Protein AF-A0A6P3I5F5-F1 (afdb_monomer_lite)

Foldseek 3Di:
DPPPDDDDQDDDDDPPWDKDWDQDQPQQWIWIDIPLHTSDTPDGPNHPDDDDDDDDDPDPPDDDDDPDDDDDDDDPLLVVLLVLCVVCVPDCFSCPPPPDDPVVSVVCCVRPVSSRSDRPDDPDPDDPPPDDDDPDPPPDPPDDD

InterPro domains:
  IPR001496 SOCS box domain [PF07525] (73-108)
  IPR001496 SOCS box domain [PS50225] (71-108)
  IPR001496 SOCS box domain [SM00969] (73-111)
  IPR001870 B30.2/SPRY domain [PS50188] (1-73)
  IPR003877 SPRY domain [PF00622] (10-65)
  IPR013320 Concanavalin A-like lectin/glucanase domain superfamily [SSF49899] (2-84)
  IPR043136 B30.2/SPRY domain superfamily [G3DSA:2.60.120.920] (1-69)
  IPR050672 F-box/SPRY and SOCS box protein families [PTHR12245] (1-108)

Secondary structure (DSSP, 8-state):
-BTTB----SPPP-TTPPEEEEEETTTTEEEEEETTEEEEEEE---TT----------STT--------------HHHHHHHHHHHH-TT-SSSSTTS---HHHHHHHHHHHHHHHH---PPPPPPP---S--------------

Sequence (145 aa):
HHKGDKTSFSSRFGQGSIIGVHLDTWHGTLTFFKNRKCIGVAATQLQNKRFYPMVCSTAAKSSMKVIRSCASVTSLQYLCCFRLRQLRPGSGDTLEGLPLPPGLKQVLHHKLGWVLSMSRQPPAPSPAANGPEPRRCQRKRCRRT

Radius of gyration: 19.06 Å; chains: 1; bounding box: 40×31×68 Å

Structure (mmCIF, N/CA/C/O backbone):
data_AF-A0A6P3I5F5-F1
#
_entry.id   AF-A0A6P3I5F5-F1
#
loop_
_atom_site.group_PDB
_atom_site.id
_atom_site.type_symbol
_atom_site.label_atom_id
_atom_site.label_alt_id
_atom_site.label_comp_id
_atom_site.label_asym_id
_atom_site.label_entity_id
_atom_site.label_seq_id
_atom_site.pdbx_PDB_ins_code
_atom_site.Cartn_x
_atom_site.Cartn_y
_atom_site.Cartn_z
_atom_site.occupancy
_atom_site.B_iso_or_equiv
_atom_site.auth_seq_id
_atom_site.auth_comp_id
_atom_site.auth_asym_id
_atom_site.auth_atom_id
_atom_site.pdbx_PDB_model_num
ATOM 1 N N . HIS A 1 1 ? 5.626 6.887 -15.948 1.00 82.00 1 HIS A N 1
ATOM 2 C CA . HIS A 1 1 ? 4.985 7.009 -17.269 1.00 82.00 1 HIS A CA 1
ATOM 3 C C . HIS A 1 1 ? 3.515 7.296 -17.045 1.00 82.00 1 HIS A C 1
ATOM 5 O O . HIS A 1 1 ? 2.837 6.439 -16.494 1.00 82.00 1 HIS A O 1
ATOM 11 N N . HIS A 1 2 ? 3.035 8.478 -17.410 1.00 87.81 2 HIS A N 1
ATOM 12 C CA . HIS A 1 2 ? 1.621 8.843 -17.314 1.00 87.81 2 HIS A CA 1
ATOM 13 C C . HIS A 1 2 ? 1.320 9.892 -18.387 1.00 87.81 2 HIS A C 1
ATOM 15 O O . HIS A 1 2 ? 2.135 10.782 -18.570 1.00 87.81 2 HIS A O 1
ATOM 21 N N . LYS A 1 3 ? 0.212 9.761 -19.132 1.00 87.44 3 LYS A N 1
ATOM 22 C CA . LYS A 1 3 ? -0.161 10.682 -20.235 1.00 87.44 3 LYS A CA 1
ATOM 23 C C . LYS A 1 3 ? 0.935 10.919 -21.295 1.00 87.44 3 LYS A C 1
ATOM 25 O O . LYS A 1 3 ? 0.991 11.965 -21.917 1.00 87.44 3 LYS A O 1
ATOM 30 N N . GLY A 1 4 ? 1.800 9.930 -21.522 1.00 89.00 4 GLY A N 1
ATOM 31 C CA . GLY A 1 4 ? 2.940 10.053 -22.443 1.00 89.00 4 GLY A CA 1
ATOM 32 C C . GLY A 1 4 ? 4.217 10.596 -21.794 1.00 89.00 4 GLY A C 1
ATOM 33 O O . GLY A 1 4 ? 5.303 10.356 -22.324 1.00 89.00 4 GLY A O 1
ATOM 34 N N . ASP A 1 5 ? 4.119 11.181 -20.601 1.00 87.44 5 ASP A N 1
ATOM 35 C CA . ASP A 1 5 ? 5.245 11.777 -19.893 1.00 87.44 5 ASP A CA 1
ATOM 36 C C . ASP A 1 5 ? 6.036 10.756 -19.078 1.00 87.44 5 ASP A C 1
ATOM 38 O O . ASP A 1 5 ? 5.499 9.805 -18.482 1.00 87.44 5 ASP A O 1
ATOM 42 N N . LYS A 1 6 ? 7.356 10.960 -19.042 1.00 88.75 6 LYS A N 1
ATOM 43 C CA . LYS A 1 6 ? 8.300 10.155 -18.266 1.00 88.75 6 LYS A CA 1
ATOM 44 C C . LYS A 1 6 ? 8.923 11.010 -17.174 1.00 88.75 6 LYS A C 1
ATOM 46 O O . LYS A 1 6 ? 9.685 11.922 -17.462 1.00 88.75 6 LYS A O 1
ATOM 51 N N . THR A 1 7 ? 8.664 10.640 -15.929 1.00 87.19 7 THR A N 1
ATOM 52 C CA . THR A 1 7 ? 9.254 11.283 -14.752 1.00 87.19 7 THR A CA 1
ATOM 53 C C . THR A 1 7 ? 10.181 10.299 -14.054 1.00 87.19 7 THR A C 1
ATOM 55 O O . THR A 1 7 ? 9.827 9.126 -13.888 1.00 87.19 7 THR A O 1
ATOM 58 N N . SER A 1 8 ? 11.363 10.765 -13.646 1.00 88.44 8 SER A N 1
ATOM 59 C CA . SER A 1 8 ? 12.236 9.996 -12.759 1.00 88.44 8 SER A CA 1
ATOM 60 C C . SER A 1 8 ? 11.602 9.952 -11.370 1.00 88.44 8 SER A C 1
ATOM 62 O O . SER A 1 8 ? 11.508 10.976 -10.703 1.00 88.44 8 SER A O 1
ATOM 64 N N . PHE A 1 9 ? 11.112 8.778 -10.968 1.00 89.12 9 PHE A N 1
ATOM 65 C CA . PHE A 1 9 ? 10.393 8.591 -9.701 1.00 89.12 9 PHE A CA 1
ATOM 66 C C . PHE A 1 9 ? 11.173 7.733 -8.694 1.00 89.12 9 PHE A C 1
ATOM 68 O O . PHE A 1 9 ? 10.936 7.783 -7.492 1.00 89.12 9 PHE A O 1
ATOM 75 N N . SER A 1 10 ? 12.118 6.922 -9.172 1.00 91.00 10 SER A N 1
ATOM 76 C CA . SER A 1 10 ? 12.974 6.101 -8.321 1.00 91.00 10 SER A CA 1
ATOM 77 C C . SER A 1 10 ? 14.315 5.826 -8.984 1.00 91.00 10 SER A C 1
ATOM 79 O O . SER A 1 10 ? 14.444 5.844 -10.208 1.00 91.00 10 SER A O 1
ATOM 81 N N . SER A 1 11 ? 15.305 5.450 -8.175 1.00 89.81 11 SER A N 1
ATOM 82 C CA . SER A 1 11 ? 16.520 4.811 -8.682 1.00 89.81 11 SER A CA 1
ATOM 83 C C . SER A 1 11 ? 16.211 3.445 -9.312 1.00 89.81 11 SER A C 1
ATOM 85 O O . SER A 1 11 ? 15.188 2.820 -9.000 1.00 89.81 11 SER A O 1
ATOM 87 N N . ARG A 1 12 ? 17.118 2.954 -10.168 1.00 89.44 12 ARG A N 1
ATOM 88 C CA . ARG A 1 12 ? 16.969 1.695 -10.923 1.00 89.44 12 ARG A CA 1
ATOM 89 C C . ARG A 1 12 ? 16.645 0.500 -10.021 1.00 89.44 12 ARG A C 1
ATOM 91 O O . ARG A 1 12 ? 17.174 0.390 -8.913 1.00 89.44 12 ARG A O 1
ATOM 98 N N . PHE A 1 13 ? 15.780 -0.387 -10.499 1.00 89.38 13 PHE A N 1
ATOM 99 C CA . PHE A 1 13 ? 15.520 -1.680 -9.868 1.00 89.38 13 PHE A CA 1
ATOM 100 C C . PHE A 1 13 ? 16.555 -2.698 -10.347 1.00 89.38 13 PHE A C 1
ATOM 102 O O . PHE A 1 13 ? 16.931 -2.693 -11.517 1.00 89.38 13 PHE A O 1
ATOM 109 N N . GLY A 1 14 ? 17.013 -3.546 -9.433 1.00 89.88 14 GLY A N 1
ATOM 110 C CA . GLY A 1 14 ? 17.940 -4.639 -9.710 1.00 89.88 14 GLY A CA 1
ATOM 111 C C . GLY A 1 14 ? 17.411 -5.964 -9.173 1.00 89.88 14 GLY A C 1
ATOM 112 O O . GLY A 1 14 ? 16.281 -6.048 -8.683 1.00 89.88 14 GLY A O 1
ATOM 113 N N . GLN A 1 15 ? 18.247 -6.997 -9.234 1.00 91.62 15 GLN A N 1
ATOM 114 C CA . GLN A 1 15 ? 17.933 -8.294 -8.644 1.00 91.62 15 GLN A CA 1
ATOM 115 C C . GLN A 1 15 ? 17.610 -8.144 -7.149 1.00 91.62 15 GLN A C 1
ATOM 117 O O . GLN A 1 15 ? 18.242 -7.365 -6.439 1.00 91.62 15 GLN A O 1
ATOM 122 N N . GLY A 1 16 ? 16.567 -8.838 -6.689 1.00 92.62 16 GLY A N 1
ATOM 123 C CA . GLY A 1 16 ? 16.111 -8.781 -5.296 1.00 92.62 16 GLY A CA 1
ATOM 124 C C . GLY A 1 16 ? 15.385 -7.491 -4.891 1.00 92.62 16 GLY A C 1
ATOM 125 O O . GLY A 1 16 ? 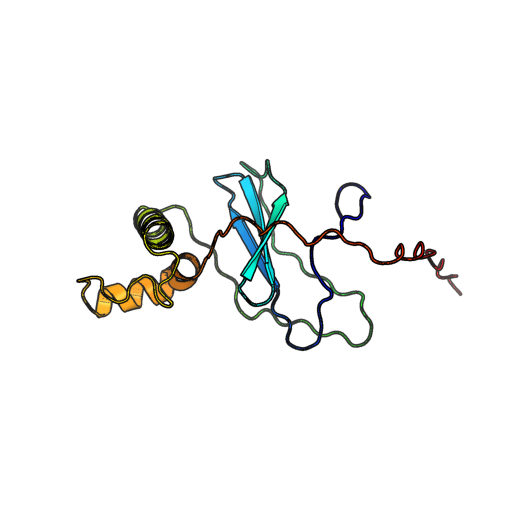14.937 -7.389 -3.751 1.00 92.62 16 GLY A O 1
ATOM 126 N N . SER A 1 17 ? 15.219 -6.513 -5.791 1.00 93.94 17 SER A N 1
ATOM 127 C CA . SER A 1 17 ? 14.438 -5.309 -5.482 1.00 93.94 17 SER A CA 1
ATOM 128 C C . SER A 1 17 ? 12.974 -5.660 -5.215 1.00 93.94 17 SER A C 1
ATOM 130 O O . SER A 1 17 ? 12.333 -6.333 -6.020 1.00 93.94 17 SER A O 1
ATOM 132 N N . ILE A 1 18 ? 12.428 -5.145 -4.113 1.00 94.00 18 ILE A N 1
ATOM 133 C CA . ILE A 1 18 ? 11.011 -5.292 -3.767 1.00 94.00 18 ILE A CA 1
ATOM 134 C C . ILE A 1 18 ? 10.292 -3.995 -4.118 1.00 94.00 18 ILE A C 1
ATOM 136 O O . ILE A 1 18 ? 10.618 -2.937 -3.575 1.00 94.00 18 ILE A O 1
ATOM 140 N N . ILE A 1 19 ? 9.291 -4.082 -4.991 1.00 94.25 19 ILE A N 1
ATOM 141 C CA . ILE A 1 19 ? 8.407 -2.964 -5.318 1.00 94.25 19 ILE A CA 1
ATOM 142 C C . ILE A 1 19 ? 7.084 -3.167 -4.582 1.00 94.25 19 ILE A C 1
ATOM 144 O O . ILE A 1 19 ? 6.424 -4.189 -4.753 1.00 94.25 19 ILE A O 1
ATOM 148 N N . GLY A 1 20 ? 6.713 -2.196 -3.751 1.00 94.19 20 GLY A N 1
ATOM 149 C CA . GLY A 1 20 ? 5.404 -2.134 -3.110 1.00 94.19 20 GLY A CA 1
ATOM 150 C C . GLY A 1 20 ? 4.518 -1.107 -3.802 1.00 94.19 20 GLY A C 1
ATOM 151 O O . GLY A 1 20 ? 4.994 -0.054 -4.230 1.00 94.19 20 GLY A O 1
ATOM 152 N N . VAL A 1 21 ? 3.227 -1.409 -3.888 1.00 95.19 21 VAL A N 1
ATOM 153 C CA . VAL A 1 21 ? 2.205 -0.517 -4.440 1.00 95.19 21 VAL A CA 1
ATOM 154 C C . VAL A 1 21 ? 1.067 -0.443 -3.436 1.00 95.19 21 VAL A C 1
ATOM 156 O O . VAL A 1 21 ? 0.537 -1.474 -3.031 1.00 95.19 21 VAL A O 1
ATOM 159 N N . HIS A 1 22 ? 0.705 0.768 -3.027 1.00 94.69 22 HIS A N 1
ATOM 160 C CA . HIS A 1 22 ? -0.426 1.015 -2.143 1.00 94.69 22 HIS A CA 1
ATOM 161 C C . HIS A 1 22 ? -1.425 1.928 -2.841 1.00 94.69 22 HIS A C 1
ATOM 163 O O . HIS A 1 22 ? -1.096 3.069 -3.171 1.00 94.69 22 HIS A O 1
ATOM 169 N N . LEU A 1 23 ? -2.635 1.421 -3.052 1.00 95.19 23 LEU A N 1
ATOM 170 C CA . LEU A 1 23 ? -3.762 2.191 -3.554 1.00 95.19 23 LEU A CA 1
ATOM 171 C C . LEU A 1 23 ? -4.709 2.491 -2.391 1.00 95.19 23 LEU A C 1
ATOM 173 O O . LEU A 1 23 ? -5.317 1.587 -1.828 1.00 95.19 23 LEU A O 1
ATOM 177 N N . ASP A 1 24 ? -4.840 3.770 -2.068 1.00 93.00 24 ASP A N 1
ATOM 178 C CA . ASP A 1 24 ? -5.779 4.298 -1.088 1.00 93.00 24 ASP A CA 1
ATOM 179 C C . ASP A 1 24 ? -6.954 4.916 -1.848 1.00 93.00 24 ASP A C 1
ATOM 181 O O . ASP A 1 24 ? -6.879 6.061 -2.295 1.00 93.00 24 ASP A O 1
ATOM 185 N N . THR A 1 25 ? -8.026 4.154 -2.063 1.00 92.69 25 THR A N 1
ATOM 186 C CA . THR A 1 25 ? -9.199 4.640 -2.810 1.00 92.69 25 THR A CA 1
ATOM 187 C C . THR A 1 25 ? -10.032 5.642 -2.020 1.00 92.69 25 THR A C 1
ATOM 189 O O . THR A 1 25 ? -10.804 6.381 -2.625 1.00 92.69 25 THR A O 1
ATOM 192 N N . TRP A 1 26 ? -9.870 5.700 -0.695 1.00 90.19 26 TRP A N 1
ATOM 193 C CA . TRP A 1 26 ? -10.588 6.655 0.143 1.00 90.19 26 TRP A CA 1
ATOM 194 C C . TRP A 1 26 ? -9.995 8.057 0.004 1.00 90.19 26 TRP A C 1
ATOM 196 O O . TRP A 1 26 ? -10.705 8.998 -0.340 1.00 90.19 26 TRP A O 1
ATOM 206 N N . HIS A 1 27 ? -8.674 8.185 0.150 1.00 91.50 27 HIS A N 1
ATOM 207 C CA . HIS A 1 27 ? -7.971 9.449 -0.094 1.00 91.50 27 HIS A CA 1
ATOM 208 C C . HIS A 1 27 ? -7.637 9.667 -1.578 1.00 91.50 27 HIS A C 1
ATOM 210 O O . HIS A 1 27 ? -7.133 10.722 -1.955 1.00 91.50 27 HIS A O 1
ATOM 216 N N . GLY A 1 28 ? -7.899 8.671 -2.427 1.00 95.38 28 GLY A N 1
ATOM 217 C CA . GLY A 1 28 ? -7.658 8.695 -3.866 1.00 95.38 28 GLY A CA 1
ATOM 218 C C . GLY A 1 28 ? -6.187 8.828 -4.238 1.00 95.38 28 GLY A C 1
ATOM 219 O O . GLY A 1 28 ? -5.876 9.571 -5.165 1.00 95.38 28 GLY A O 1
ATOM 220 N N . THR A 1 29 ? -5.288 8.139 -3.532 1.00 95.56 29 THR A N 1
ATOM 221 C CA . THR A 1 29 ? -3.836 8.209 -3.766 1.00 95.56 29 THR A CA 1
ATOM 222 C C . THR A 1 29 ? -3.242 6.855 -4.145 1.00 95.56 29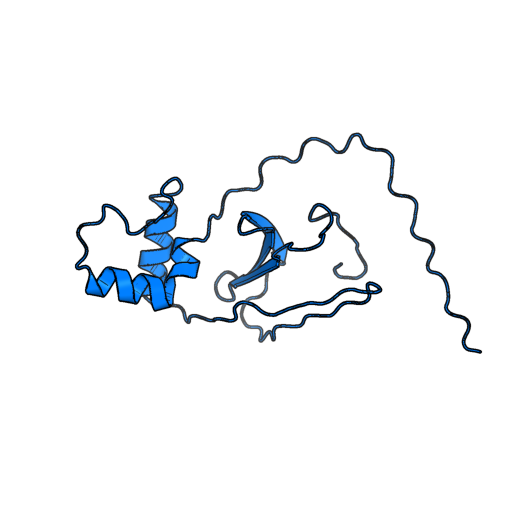 THR A C 1
ATOM 224 O O . THR A 1 29 ? -3.653 5.814 -3.639 1.00 95.56 29 THR A O 1
ATOM 227 N N . LEU A 1 30 ? -2.243 6.871 -5.028 1.00 95.50 30 LEU A N 1
ATOM 228 C CA . LEU A 1 30 ? -1.415 5.714 -5.367 1.00 95.50 30 LEU A CA 1
ATOM 229 C C . LEU A 1 30 ? 0.029 6.006 -4.963 1.00 95.50 30 LEU A C 1
ATOM 231 O O . LEU A 1 30 ? 0.630 6.969 -5.438 1.00 95.50 30 LEU A O 1
ATOM 235 N N . THR A 1 31 ? 0.593 5.182 -4.089 1.00 94.88 31 THR A N 1
ATOM 236 C CA . THR A 1 31 ? 1.936 5.356 -3.522 1.00 94.88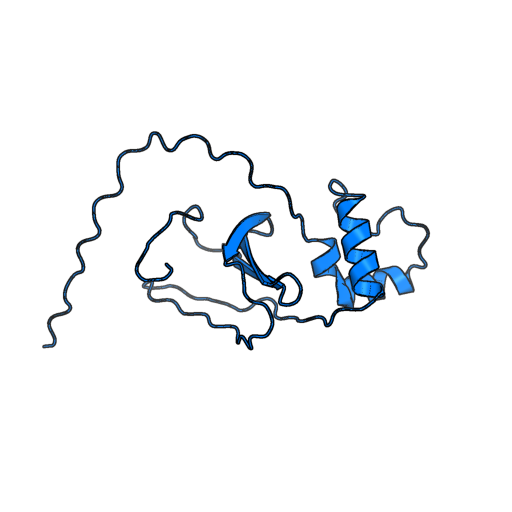 31 THR A CA 1
ATOM 237 C C . THR A 1 31 ? 2.814 4.164 -3.882 1.00 94.88 31 THR A C 1
ATOM 239 O O . THR A 1 31 ? 2.377 3.017 -3.766 1.00 94.88 31 THR A O 1
ATOM 242 N N . PHE A 1 32 ? 4.063 4.421 -4.278 1.00 94.25 32 PHE A N 1
ATOM 243 C CA . PHE A 1 32 ? 5.049 3.360 -4.486 1.00 94.25 32 PHE A CA 1
ATOM 244 C C . PHE A 1 32 ? 6.034 3.264 -3.326 1.00 94.25 32 PHE A C 1
ATOM 246 O O . PHE A 1 32 ? 6.363 4.242 -2.649 1.00 94.25 32 PHE A O 1
ATOM 253 N N . PHE A 1 33 ? 6.554 2.054 -3.156 1.00 92.69 33 PHE A N 1
ATOM 254 C CA . PHE A 1 33 ? 7.578 1.712 -2.188 1.00 92.69 33 PHE A CA 1
ATOM 255 C C . PHE A 1 33 ? 8.697 0.953 -2.890 1.00 92.69 33 PHE A C 1
ATOM 257 O O . PHE A 1 33 ? 8.441 0.095 -3.735 1.00 92.69 33 PHE A O 1
ATOM 264 N N . LYS A 1 34 ? 9.940 1.224 -2.501 1.00 93.38 34 LYS A N 1
ATOM 265 C CA . LYS A 1 34 ? 11.112 0.455 -2.921 1.00 93.38 34 LYS A CA 1
ATOM 266 C C . LYS A 1 34 ? 11.787 -0.103 -1.684 1.00 93.38 34 LYS A C 1
ATOM 268 O O . LYS A 1 34 ? 12.108 0.649 -0.770 1.00 93.38 34 LYS A O 1
ATOM 273 N N . ASN A 1 35 ? 11.986 -1.417 -1.648 1.00 92.06 35 ASN A N 1
ATOM 274 C CA . ASN A 1 35 ? 12.586 -2.124 -0.517 1.00 92.06 35 ASN A CA 1
ATOM 275 C C . ASN A 1 35 ? 11.924 -1.724 0.813 1.00 92.06 35 ASN A C 1
ATOM 277 O O . ASN A 1 35 ? 12.594 -1.366 1.775 1.00 92.06 35 ASN A O 1
ATOM 281 N N . ARG A 1 36 ? 10.581 -1.741 0.831 1.00 87.94 36 ARG A N 1
ATOM 282 C CA . ARG A 1 36 ? 9.721 -1.371 1.976 1.00 87.94 36 ARG A CA 1
ATOM 283 C C . ARG A 1 36 ? 9.782 0.105 2.409 1.00 87.94 36 ARG A C 1
ATOM 285 O O . ARG A 1 36 ? 9.055 0.488 3.318 1.00 87.94 36 ARG A O 1
ATOM 292 N N . LYS A 1 37 ? 10.560 0.958 1.735 1.00 88.25 37 LYS A N 1
ATOM 293 C CA . LYS A 1 37 ? 10.606 2.406 1.977 1.00 88.25 37 LYS A CA 1
ATOM 294 C C . LYS A 1 37 ? 9.676 3.149 1.020 1.00 88.25 37 LYS A C 1
ATOM 296 O O . LYS A 1 37 ? 9.698 2.882 -0.181 1.00 88.25 37 LYS A O 1
ATOM 301 N N . CYS A 1 38 ? 8.875 4.080 1.541 1.00 90.38 38 CYS A N 1
ATOM 302 C CA . CYS A 1 38 ? 8.043 4.965 0.722 1.00 90.38 38 CYS A CA 1
ATOM 303 C C . CYS A 1 38 ? 8.934 5.813 -0.194 1.00 90.38 38 CYS A C 1
ATOM 305 O O . CYS A 1 38 ? 9.906 6.406 0.274 1.00 90.38 38 CYS A O 1
ATOM 307 N N . ILE A 1 39 ? 8.608 5.854 -1.487 1.00 92.50 39 ILE A N 1
ATOM 308 C CA . ILE A 1 39 ? 9.317 6.688 -2.472 1.00 92.50 39 ILE A CA 1
ATOM 309 C C . ILE A 1 39 ? 8.446 7.816 -3.037 1.00 92.50 39 ILE A C 1
ATOM 311 O O . ILE A 1 39 ? 8.960 8.673 -3.744 1.00 92.50 39 ILE A O 1
ATOM 315 N N . GLY A 1 40 ? 7.155 7.855 -2.689 1.00 92.38 40 GLY A N 1
ATOM 316 C CA . GLY A 1 40 ? 6.273 8.988 -2.971 1.00 92.38 40 GLY A CA 1
ATOM 317 C C . GLY A 1 40 ? 4.897 8.600 -3.510 1.00 92.38 40 GLY A C 1
ATOM 318 O O . GLY A 1 40 ? 4.623 7.439 -3.838 1.00 92.38 40 GLY A O 1
ATOM 319 N N . VAL A 1 41 ? 4.040 9.614 -3.640 1.00 94.62 41 VAL A N 1
ATOM 320 C CA . VAL A 1 41 ? 2.725 9.525 -4.290 1.00 94.62 41 VAL A CA 1
ATOM 321 C C . VAL A 1 41 ? 2.903 9.703 -5.798 1.00 94.62 41 VAL A C 1
ATOM 323 O O . VAL A 1 41 ? 3.437 10.713 -6.242 1.00 94.62 41 VAL A O 1
ATOM 326 N N . ALA A 1 42 ? 2.467 8.721 -6.584 1.00 94.25 42 ALA A N 1
ATOM 327 C CA . ALA A 1 42 ? 2.584 8.727 -8.043 1.00 94.25 42 ALA A CA 1
ATOM 328 C C . ALA A 1 42 ? 1.315 9.189 -8.765 1.00 94.25 42 ALA A C 1
ATOM 330 O O . ALA A 1 42 ? 1.393 9.612 -9.916 1.00 94.25 42 ALA A O 1
ATOM 331 N N . ALA A 1 43 ? 0.154 9.089 -8.119 1.00 94.00 43 ALA A N 1
ATOM 332 C CA . ALA A 1 43 ? -1.097 9.615 -8.646 1.00 94.00 43 ALA A CA 1
ATOM 333 C C . ALA A 1 43 ? -2.052 9.988 -7.509 1.00 94.00 43 ALA A C 1
ATOM 335 O O . ALA A 1 43 ? -2.031 9.379 -6.436 1.00 94.00 43 ALA A O 1
ATOM 336 N N . THR A 1 44 ? -2.893 10.981 -7.773 1.00 95.06 44 THR A N 1
ATOM 337 C CA . THR A 1 44 ? -3.968 11.458 -6.897 1.00 95.06 44 THR A CA 1
ATOM 338 C C . THR A 1 44 ? -5.294 11.453 -7.670 1.00 95.06 44 THR A C 1
ATOM 340 O O . THR A 1 44 ? -5.322 11.093 -8.849 1.00 95.06 44 THR A O 1
ATOM 343 N N . GLN A 1 45 ? -6.400 11.838 -7.025 1.00 95.00 45 GLN A N 1
ATOM 344 C CA . GLN A 1 45 ? -7.734 11.918 -7.647 1.00 95.00 45 GLN A CA 1
ATOM 345 C C . GLN A 1 45 ? -8.253 10.561 -8.174 1.00 95.00 45 GLN A C 1
ATOM 347 O O . GLN A 1 45 ? -8.855 10.438 -9.252 1.00 95.00 45 GLN A O 1
ATOM 352 N N . LEU A 1 46 ? -7.974 9.505 -7.406 1.00 95.19 46 LEU A N 1
ATOM 353 C CA . LEU A 1 46 ? -8.361 8.125 -7.710 1.00 95.19 46 LEU A CA 1
ATOM 354 C C . LEU A 1 46 ? -9.617 7.659 -6.952 1.00 95.19 46 LEU A C 1
ATOM 356 O O . LEU A 1 46 ? -9.895 6.463 -6.922 1.00 95.19 46 LEU A O 1
ATOM 360 N N . GLN A 1 47 ? -10.373 8.564 -6.327 1.00 94.31 47 GLN A N 1
ATOM 361 C CA . GLN A 1 47 ? -11.610 8.209 -5.627 1.00 94.31 47 GLN A CA 1
ATOM 362 C C . GLN A 1 47 ? -12.673 7.693 -6.607 1.00 94.31 47 GLN A C 1
ATOM 364 O O . GLN A 1 47 ? -12.668 8.043 -7.789 1.00 94.31 47 GLN A O 1
ATOM 369 N N . ASN A 1 48 ? -13.602 6.881 -6.097 1.00 90.69 48 ASN A N 1
ATOM 370 C CA . ASN A 1 48 ? -14.801 6.414 -6.810 1.00 90.69 48 ASN A CA 1
ATOM 371 C C . ASN A 1 48 ? -14.525 5.694 -8.142 1.00 90.69 48 ASN A C 1
ATOM 373 O O . ASN A 1 48 ? -15.360 5.678 -9.043 1.00 90.69 48 ASN A O 1
ATOM 377 N N . LYS A 1 49 ? -13.349 5.080 -8.272 1.00 91.25 49 LYS A N 1
ATOM 378 C CA . LYS A 1 49 ? -12.934 4.315 -9.450 1.00 91.25 49 LYS A CA 1
ATOM 379 C C . LYS A 1 49 ? -12.578 2.892 -9.040 1.00 91.25 49 LYS A C 1
ATOM 381 O O . LYS A 1 49 ? -12.094 2.652 -7.934 1.00 91.25 49 LYS A O 1
ATOM 386 N N . ARG A 1 50 ? -12.800 1.943 -9.950 1.00 92.31 50 ARG A N 1
ATOM 387 C CA . ARG A 1 50 ? -12.358 0.554 -9.788 1.00 92.31 50 ARG A CA 1
ATOM 388 C C . ARG A 1 50 ? -10.991 0.380 -10.431 1.00 92.31 50 ARG A C 1
ATOM 390 O O . ARG A 1 50 ? -10.784 0.785 -11.571 1.00 92.31 50 ARG A O 1
ATOM 397 N N . PHE A 1 51 ? -10.080 -0.242 -9.697 1.00 94.00 51 PHE A N 1
ATOM 398 C CA . PHE A 1 51 ? -8.732 -0.539 -10.161 1.00 94.00 51 PHE A CA 1
ATOM 399 C C . PHE A 1 51 ? -8.431 -2.012 -9.958 1.00 94.00 51 PHE A C 1
ATOM 401 O O . PHE A 1 51 ? -8.883 -2.623 -8.991 1.00 94.00 51 PHE A O 1
ATOM 408 N N . TYR A 1 52 ? -7.616 -2.548 -10.857 1.00 93.69 52 TYR A N 1
ATOM 409 C CA . TYR A 1 52 ? -7.127 -3.914 -10.797 1.00 93.69 52 TYR A CA 1
ATOM 410 C C . TYR A 1 52 ? -5.600 -3.876 -10.835 1.00 93.69 52 TYR A C 1
ATOM 412 O O . TYR A 1 52 ? -5.035 -3.118 -11.631 1.00 93.69 52 TYR A O 1
ATOM 420 N N . PRO A 1 53 ? -4.913 -4.638 -9.969 1.00 92.75 53 PRO A N 1
ATOM 421 C CA . PRO A 1 53 ? -3.462 -4.695 -10.000 1.00 92.75 53 PRO A CA 1
ATOM 422 C C . PRO A 1 53 ? -3.002 -5.273 -11.341 1.00 92.75 53 PRO A C 1
ATOM 424 O O . PRO A 1 53 ? -3.479 -6.317 -11.778 1.00 92.75 53 PRO A O 1
ATOM 427 N N . MET A 1 54 ? -2.053 -4.596 -11.981 1.00 93.38 54 MET A N 1
ATOM 428 C CA . MET A 1 54 ? -1.422 -5.042 -13.219 1.00 93.38 54 MET A CA 1
ATOM 429 C C . MET A 1 54 ? 0.089 -4.921 -13.066 1.00 93.38 54 MET A C 1
ATOM 431 O O . MET A 1 54 ? 0.598 -3.933 -12.534 1.00 93.38 54 MET A O 1
ATOM 435 N N . VAL A 1 55 ? 0.806 -5.922 -13.565 1.00 90.88 55 VAL A N 1
ATOM 436 C CA . VAL A 1 55 ? 2.261 -5.915 -13.642 1.00 90.88 55 VAL A CA 1
ATOM 437 C C . VAL A 1 55 ? 2.690 -6.490 -14.984 1.00 90.88 55 VAL A C 1
ATOM 439 O O . VAL A 1 55 ? 2.134 -7.479 -15.454 1.00 90.88 55 VAL A O 1
ATOM 442 N N . CYS A 1 56 ? 3.675 -5.860 -15.613 1.00 89.38 56 CYS A N 1
ATOM 443 C CA . CYS A 1 56 ? 4.310 -6.368 -16.817 1.00 89.38 56 CYS A CA 1
ATOM 444 C C . CYS A 1 56 ? 5.811 -6.075 -16.767 1.00 89.38 56 CYS A C 1
ATOM 446 O O . CYS A 1 56 ? 6.250 -5.089 -16.171 1.00 89.38 56 CYS A O 1
ATOM 448 N N . SER A 1 57 ? 6.600 -6.939 -17.402 1.00 86.88 57 SER A N 1
ATOM 449 C CA . SER A 1 57 ? 8.020 -6.703 -17.627 1.00 86.88 57 SER A CA 1
ATOM 450 C C . SER A 1 57 ? 8.326 -6.836 -19.102 1.00 86.88 57 SER A C 1
ATOM 452 O O . SER A 1 57 ? 7.967 -7.829 -19.727 1.00 86.88 57 SER A O 1
ATOM 454 N N . THR A 1 58 ? 9.027 -5.851 -19.647 1.00 88.19 58 THR A N 1
ATOM 455 C CA . THR A 1 58 ? 9.585 -5.915 -21.003 1.00 88.19 58 THR A CA 1
ATOM 456 C C . THR A 1 58 ? 11.111 -6.015 -20.978 1.00 88.19 58 THR A C 1
ATOM 458 O O . THR A 1 58 ? 11.752 -5.923 -22.021 1.00 88.19 58 THR A O 1
ATOM 461 N N . ALA A 1 59 ? 11.717 -6.144 -19.793 1.00 85.56 59 ALA A N 1
ATOM 462 C CA . ALA A 1 59 ? 13.162 -6.261 -19.647 1.00 85.56 59 ALA A CA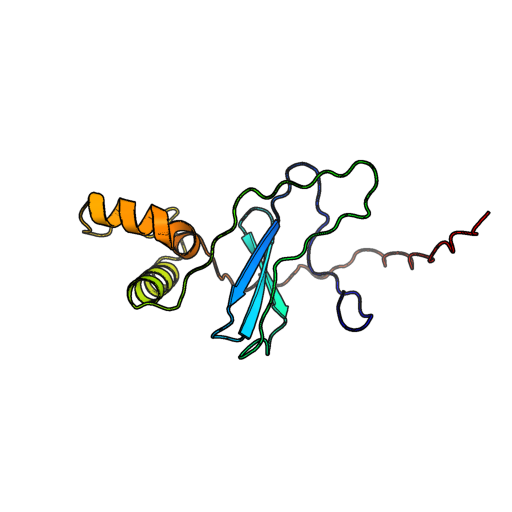 1
ATOM 463 C C . ALA A 1 59 ? 13.617 -7.697 -19.950 1.00 85.56 59 ALA A C 1
ATOM 465 O O . ALA A 1 59 ? 13.064 -8.661 -19.413 1.00 85.56 59 ALA A O 1
ATOM 466 N N . ALA A 1 60 ? 14.644 -7.843 -20.790 1.00 88.56 60 ALA A N 1
ATOM 467 C CA . ALA A 1 60 ? 15.221 -9.145 -21.112 1.00 88.56 60 ALA A CA 1
ATOM 468 C C . ALA A 1 60 ? 15.758 -9.834 -19.847 1.00 88.56 60 ALA A C 1
ATOM 470 O O . ALA A 1 60 ? 16.332 -9.176 -18.979 1.00 88.56 60 ALA A O 1
ATOM 471 N N . LYS A 1 61 ? 15.576 -11.160 -19.758 1.00 89.38 61 LYS A N 1
ATOM 472 C CA . LYS A 1 61 ? 16.019 -11.994 -18.623 1.00 89.38 61 LYS A CA 1
ATOM 473 C C . LYS A 1 61 ? 15.527 -11.498 -17.252 1.00 89.38 61 LYS A C 1
ATOM 475 O O . LYS A 1 61 ? 16.208 -11.670 -16.245 1.00 89.38 61 LYS A O 1
ATOM 480 N N . SER A 1 62 ? 14.352 -10.872 -17.204 1.00 90.12 62 SER A N 1
ATOM 481 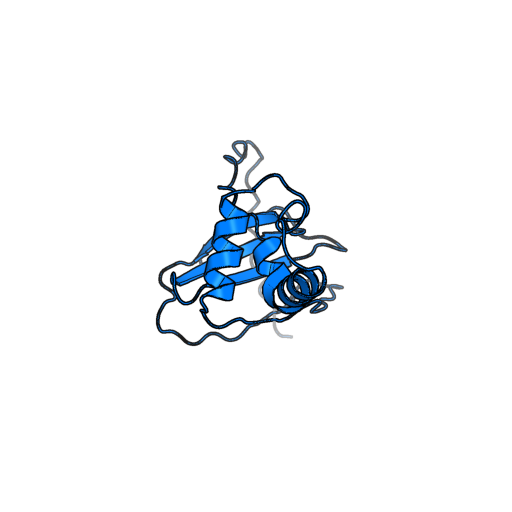C CA . SER A 1 62 ? 13.729 -10.457 -15.947 1.00 90.12 62 SER A CA 1
ATOM 482 C C . SER A 1 62 ? 12.643 -11.440 -15.516 1.00 90.12 62 SER A C 1
ATOM 484 O O . SER A 1 62 ? 11.885 -11.948 -16.338 1.00 90.12 62 SER A O 1
ATOM 486 N N . SER A 1 63 ? 12.556 -11.680 -14.210 1.00 90.69 63 SER A N 1
ATOM 487 C CA . SER A 1 63 ? 11.488 -12.453 -13.577 1.00 90.69 63 SER A CA 1
ATOM 488 C C . SER A 1 63 ? 10.852 -11.622 -12.472 1.00 90.69 63 SER A C 1
ATOM 490 O O . SER A 1 63 ? 11.556 -10.950 -11.715 1.00 90.69 63 SER A O 1
ATOM 492 N N . MET A 1 64 ? 9.532 -11.698 -12.343 1.00 92.06 64 MET A N 1
ATOM 493 C CA . MET A 1 64 ? 8.781 -11.029 -11.283 1.00 92.06 64 MET A CA 1
ATOM 494 C C . MET A 1 64 ? 8.008 -12.071 -10.480 1.00 92.06 64 MET A C 1
ATOM 496 O O . MET A 1 64 ? 7.446 -13.002 -11.048 1.00 92.06 64 MET A O 1
ATOM 500 N N . LYS A 1 65 ? 7.967 -11.904 -9.156 1.00 94.38 65 LYS A N 1
ATOM 501 C CA . LYS A 1 65 ? 7.185 -12.748 -8.247 1.00 94.38 65 LYS A CA 1
ATOM 502 C C . LYS A 1 65 ? 6.317 -11.861 -7.370 1.00 94.38 65 LYS A C 1
ATOM 504 O O . LYS A 1 65 ? 6.825 -10.960 -6.703 1.00 94.38 65 LYS A O 1
ATOM 509 N N . VAL A 1 66 ? 5.017 -12.140 -7.338 1.00 94.56 66 VAL A N 1
ATOM 510 C CA . VAL A 1 66 ? 4.119 -11.532 -6.354 1.00 94.56 66 VAL A CA 1
ATOM 511 C C . VAL A 1 66 ? 4.387 -12.199 -5.008 1.00 94.56 66 VAL A C 1
ATOM 513 O O . VAL A 1 66 ? 4.176 -13.397 -4.850 1.00 94.56 66 VAL A O 1
ATOM 516 N N . ILE A 1 67 ? 4.900 -11.427 -4.049 1.00 93.81 67 ILE A N 1
ATOM 517 C CA . ILE A 1 67 ? 5.208 -11.918 -2.695 1.00 93.81 67 ILE A CA 1
ATOM 518 C C . ILE A 1 67 ? 4.045 -11.722 -1.718 1.00 93.81 67 ILE A C 1
ATOM 520 O O . ILE A 1 67 ? 3.931 -12.458 -0.745 1.00 93.81 67 ILE A O 1
ATOM 524 N N . ARG A 1 68 ? 3.195 -10.717 -1.960 1.00 91.00 68 ARG A N 1
ATOM 525 C CA . ARG A 1 68 ? 2.021 -10.407 -1.143 1.00 91.00 68 ARG A CA 1
ATOM 526 C C . ARG A 1 68 ? 1.010 -9.614 -1.962 1.00 91.00 68 ARG A C 1
ATOM 528 O O . ARG A 1 68 ? 1.386 -8.658 -2.633 1.00 91.00 68 ARG A O 1
ATOM 535 N N . SER A 1 69 ? -0.261 -9.983 -1.841 1.00 92.50 69 SER A N 1
ATOM 536 C CA . SER A 1 69 ? -1.407 -9.192 -2.286 1.00 92.50 69 SER A CA 1
ATOM 537 C C . SER A 1 69 ? -2.423 -9.180 -1.153 1.00 92.50 69 SER A C 1
ATOM 539 O O . SER A 1 69 ? -2.771 -10.234 -0.625 1.00 92.50 69 SER A O 1
ATOM 541 N N . CYS A 1 70 ? -2.842 -7.999 -0.719 1.00 90.88 70 CYS A N 1
ATOM 542 C CA . CYS A 1 70 ? -3.868 -7.855 0.303 1.00 90.88 70 CYS A CA 1
ATOM 543 C C . CYS A 1 70 ? -4.642 -6.560 0.084 1.00 90.88 70 CYS A C 1
ATOM 545 O O . CYS A 1 70 ? -4.100 -5.579 -0.422 1.00 90.88 70 CYS A O 1
ATOM 547 N N . ALA A 1 71 ? -5.892 -6.565 0.522 1.00 89.31 71 ALA A N 1
ATOM 548 C CA . ALA A 1 71 ? -6.740 -5.391 0.592 1.00 89.31 71 ALA A CA 1
ATOM 549 C C . ALA A 1 71 ? -7.402 -5.358 1.969 1.00 89.31 71 ALA A C 1
ATOM 551 O O . ALA A 1 71 ? -7.660 -6.401 2.568 1.00 89.31 71 ALA A O 1
ATOM 552 N N . SER A 1 72 ? -7.673 -4.156 2.462 1.00 89.19 72 SER A N 1
ATOM 553 C CA . SER A 1 72 ? -8.513 -3.953 3.635 1.00 89.19 72 SER A CA 1
ATOM 554 C C . SER A 1 72 ? -9.542 -2.900 3.293 1.00 89.19 72 SER A C 1
ATOM 556 O O . SER A 1 72 ? -9.197 -1.847 2.759 1.00 89.19 72 SER A O 1
ATOM 558 N N . VAL A 1 73 ? -10.794 -3.171 3.642 1.00 89.69 73 VAL A N 1
ATOM 559 C CA . VAL A 1 73 ? -11.810 -2.125 3.714 1.00 89.69 73 VAL A CA 1
ATOM 560 C C . VAL A 1 73 ? -11.495 -1.194 4.883 1.00 89.69 73 VAL A C 1
ATOM 562 O O . VAL A 1 73 ? -10.830 -1.588 5.853 1.00 89.69 73 VAL A O 1
ATOM 565 N N . THR A 1 74 ? -11.978 0.041 4.798 1.00 89.81 74 THR A N 1
ATOM 566 C CA . THR A 1 74 ? -11.893 0.990 5.906 1.00 89.81 74 THR A CA 1
ATOM 567 C C . THR A 1 74 ? -12.701 0.452 7.085 1.00 89.81 74 THR A C 1
ATOM 569 O O . THR A 1 74 ? -13.879 0.137 6.954 1.00 89.81 74 THR A O 1
ATOM 572 N N . SER A 1 75 ? -12.059 0.333 8.244 1.00 93.12 75 SER A N 1
ATOM 573 C CA . SER A 1 75 ? -12.675 -0.094 9.503 1.00 93.12 75 SER A CA 1
ATOM 574 C C . SER A 1 75 ? -12.059 0.677 10.665 1.00 93.12 75 SER A C 1
ATOM 576 O O . SER A 1 75 ? -10.944 1.186 10.540 1.00 93.12 75 SER A O 1
ATOM 578 N N . LEU A 1 76 ? -12.728 0.721 11.819 1.00 94.50 76 LEU A N 1
ATOM 579 C CA . LEU A 1 76 ? -12.166 1.363 13.011 1.00 94.50 76 LEU A CA 1
ATOM 580 C C . LEU A 1 76 ? -10.802 0.763 13.393 1.00 94.50 76 LEU A C 1
ATOM 582 O O . LEU A 1 76 ? -9.865 1.502 13.669 1.00 94.50 76 LEU A O 1
ATOM 586 N N . GLN A 1 77 ? -10.655 -0.565 13.311 1.00 93.94 77 GLN A N 1
ATOM 587 C CA . GLN A 1 77 ? -9.381 -1.249 13.575 1.00 93.94 77 GLN A CA 1
ATOM 588 C C . GLN A 1 77 ? -8.264 -0.751 12.647 1.00 93.94 77 GLN A C 1
ATOM 590 O O . GLN A 1 77 ? -7.159 -0.462 13.111 1.00 93.94 77 GLN A O 1
ATOM 595 N N . TYR A 1 78 ? -8.563 -0.601 11.351 1.00 93.31 78 TYR A N 1
ATOM 596 C CA . TYR A 1 78 ? -7.640 -0.024 10.373 1.00 93.31 78 TYR A CA 1
ATOM 597 C C . TYR A 1 78 ? -7.256 1.415 10.741 1.00 93.31 78 TYR A C 1
ATOM 599 O O . TYR A 1 78 ? -6.068 1.733 10.775 1.00 93.31 78 TYR A O 1
ATOM 607 N N . LEU A 1 79 ? -8.237 2.267 11.065 1.00 93.19 79 LEU A N 1
ATOM 608 C CA . LEU A 1 79 ? -8.005 3.670 11.427 1.00 93.19 79 LEU A CA 1
ATOM 609 C C . LEU A 1 79 ? -7.146 3.801 12.686 1.00 93.19 79 LEU A C 1
ATOM 611 O O . LEU A 1 79 ? -6.202 4.590 12.705 1.00 93.19 79 LEU A O 1
ATOM 615 N N . CYS A 1 80 ? -7.422 2.993 13.710 1.00 93.19 80 CYS A N 1
ATOM 616 C CA . CYS A 1 80 ? -6.629 2.950 14.932 1.00 93.1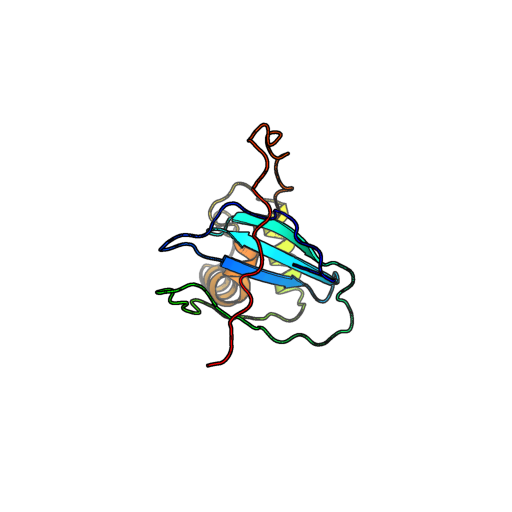9 80 CYS A CA 1
ATOM 617 C C . CYS A 1 80 ? -5.190 2.508 14.644 1.00 93.19 80 CYS A C 1
ATOM 619 O O . CYS A 1 80 ? -4.258 3.196 15.050 1.00 93.19 80 CYS A O 1
ATOM 621 N N . CYS A 1 81 ? -4.984 1.420 13.891 1.00 92.81 81 CYS A N 1
ATOM 622 C CA . CYS A 1 81 ? -3.640 0.954 13.525 1.00 92.81 81 CYS A CA 1
ATOM 623 C C . CYS A 1 81 ? -2.871 1.998 12.709 1.00 92.81 81 CYS A C 1
ATOM 625 O O . CYS A 1 81 ? -1.695 2.256 12.967 1.00 92.81 81 CYS A O 1
ATOM 627 N N . PHE A 1 82 ? -3.545 2.631 11.747 1.00 90.56 82 PHE A N 1
ATOM 628 C CA . PHE A 1 82 ? -2.968 3.710 10.959 1.00 90.56 82 PHE A CA 1
ATOM 629 C C . PHE A 1 82 ? -2.561 4.887 11.849 1.00 90.56 82 PHE A C 1
ATOM 631 O O . PHE A 1 82 ? -1.443 5.386 11.732 1.00 90.56 82 PHE A O 1
ATOM 638 N N . ARG A 1 83 ? -3.425 5.305 12.784 1.00 91.75 83 ARG A N 1
ATOM 639 C CA . ARG A 1 83 ? -3.117 6.398 13.711 1.00 91.75 83 ARG A CA 1
ATOM 640 C C . ARG A 1 83 ? -1.971 6.047 14.658 1.00 91.75 83 ARG A C 1
ATOM 642 O O . ARG A 1 83 ? -1.080 6.874 14.832 1.00 91.75 83 ARG A O 1
ATOM 649 N N . LEU A 1 84 ? -1.949 4.834 15.211 1.00 91.38 84 LEU A N 1
ATOM 650 C CA . LEU A 1 84 ? -0.857 4.344 16.059 1.00 91.38 84 LEU A CA 1
ATOM 651 C C . LEU A 1 84 ? 0.488 4.424 15.338 1.00 91.38 84 LEU A C 1
ATOM 653 O O . LEU A 1 84 ? 1.468 4.898 15.909 1.00 91.38 84 LEU A O 1
ATOM 657 N N . ARG A 1 85 ? 0.518 4.046 14.055 1.00 89.12 85 ARG A N 1
ATOM 658 C CA . ARG A 1 85 ? 1.729 4.135 13.240 1.00 89.12 85 ARG A CA 1
ATOM 659 C C . ARG A 1 85 ? 2.238 5.573 13.094 1.00 89.12 85 ARG A C 1
ATOM 661 O O . ARG A 1 85 ? 3.446 5.789 13.144 1.00 89.12 85 ARG A O 1
ATOM 668 N N . GLN A 1 86 ? 1.339 6.549 12.947 1.00 87.50 86 GLN A N 1
ATOM 669 C CA . GLN A 1 86 ? 1.707 7.973 12.885 1.00 87.50 86 GLN A CA 1
ATOM 670 C C . GLN A 1 86 ? 2.234 8.507 14.220 1.00 87.50 86 GLN A C 1
ATOM 672 O O . GLN A 1 86 ? 3.114 9.360 14.233 1.00 87.50 86 GLN A O 1
ATOM 677 N N . LEU A 1 87 ? 1.703 8.011 15.338 1.00 88.19 87 LEU A N 1
ATOM 678 C CA . LEU A 1 87 ? 2.143 8.406 16.678 1.00 88.19 87 LEU A CA 1
ATOM 679 C C . LEU A 1 87 ? 3.504 7.800 17.054 1.00 88.19 87 LEU A C 1
ATOM 681 O O . LEU A 1 87 ? 4.197 8.346 17.906 1.00 88.19 87 LEU A O 1
ATOM 685 N N . ARG A 1 88 ? 3.898 6.684 16.426 1.00 87.62 88 ARG A N 1
ATOM 686 C CA . ARG A 1 88 ? 5.145 5.956 16.719 1.00 87.62 88 ARG A CA 1
ATOM 687 C C . ARG A 1 88 ? 5.959 5.685 15.441 1.00 87.62 88 ARG A C 1
ATOM 689 O O . ARG A 1 88 ? 6.136 4.530 15.058 1.00 87.62 88 ARG A O 1
ATOM 696 N N . PRO A 1 89 ? 6.481 6.720 14.755 1.00 78.44 89 PRO A N 1
ATOM 697 C CA . PRO A 1 89 ? 7.149 6.566 13.460 1.00 78.44 89 PRO A CA 1
ATOM 698 C C . PRO A 1 89 ? 8.499 5.823 13.535 1.00 78.44 89 PRO A C 1
ATOM 700 O O . PRO A 1 89 ? 8.882 5.169 12.561 1.00 78.44 89 PRO A O 1
ATOM 703 N N . GLY A 1 90 ? 9.191 5.883 14.679 1.00 72.56 90 GLY A N 1
ATOM 704 C CA . GLY A 1 90 ? 10.531 5.315 14.881 1.00 72.56 90 GLY A CA 1
ATOM 705 C C . GLY A 1 90 ? 10.586 3.908 15.485 1.00 72.56 90 GLY A C 1
ATOM 706 O O . GLY A 1 90 ? 11.671 3.340 15.558 1.00 72.56 90 GLY A O 1
ATOM 707 N N . SER A 1 91 ? 9.460 3.326 15.912 1.00 70.94 91 SER A N 1
ATOM 708 C CA . SER A 1 91 ? 9.466 1.960 16.442 1.00 70.94 91 SER A CA 1
ATOM 709 C C . SER A 1 91 ? 9.456 0.945 15.295 1.00 70.94 91 SER A C 1
ATOM 711 O O . SER A 1 91 ? 8.684 1.078 14.344 1.00 70.94 91 SER A O 1
ATOM 713 N N . GLY A 1 92 ? 10.339 -0.058 15.365 1.00 73.19 92 GLY A N 1
ATOM 714 C CA . GLY A 1 92 ? 10.409 -1.131 14.364 1.00 73.19 92 GLY A CA 1
ATOM 715 C C . GLY A 1 92 ? 9.118 -1.950 14.302 1.00 73.19 92 GLY A C 1
ATOM 716 O O . GLY A 1 92 ? 8.650 -2.283 13.215 1.00 73.19 92 GLY A O 1
ATOM 717 N N . ASP A 1 93 ? 8.505 -2.184 15.463 1.00 83.38 93 ASP A N 1
ATOM 718 C CA . ASP A 1 93 ? 7.138 -2.674 15.593 1.00 83.38 93 ASP A CA 1
ATOM 719 C C . ASP A 1 93 ? 6.282 -1.595 16.273 1.00 83.38 93 ASP A C 1
ATOM 721 O O . ASP A 1 93 ? 6.634 -1.052 17.322 1.00 83.38 93 ASP A O 1
ATOM 725 N N . THR A 1 94 ? 5.167 -1.229 15.643 1.00 86.56 94 THR A N 1
ATOM 726 C CA . THR A 1 94 ? 4.237 -0.214 16.161 1.00 86.56 94 THR A CA 1
ATOM 727 C C . THR A 1 94 ? 3.482 -0.711 17.399 1.00 86.56 94 THR A C 1
ATOM 729 O O . THR A 1 94 ? 3.127 0.099 18.254 1.00 86.56 94 THR A O 1
ATOM 732 N N . LEU A 1 95 ? 3.225 -2.021 17.502 1.00 90.31 95 LEU A N 1
ATOM 733 C CA . LEU A 1 95 ? 2.447 -2.610 18.600 1.00 90.31 95 LEU A CA 1
ATOM 734 C C . LEU A 1 95 ? 3.300 -2.967 19.820 1.00 90.31 95 LEU A C 1
ATOM 736 O O . LEU A 1 95 ? 2.758 -3.189 20.909 1.00 90.31 95 LEU A O 1
ATOM 740 N N . GLU A 1 96 ? 4.620 -3.009 19.655 1.00 86.75 96 GLU A N 1
ATOM 741 C CA . GLU A 1 96 ? 5.535 -3.273 20.756 1.00 86.75 96 GLU A CA 1
ATOM 742 C C . GLU A 1 96 ? 5.540 -2.130 21.769 1.00 86.75 96 GLU A C 1
ATOM 744 O O . GLU A 1 96 ? 5.550 -0.944 21.425 1.00 86.75 96 GLU A O 1
ATOM 749 N N . GLY A 1 97 ? 5.487 -2.503 23.049 1.00 84.56 97 GLY A N 1
ATOM 750 C CA . GLY A 1 97 ? 5.333 -1.579 24.172 1.00 84.56 97 GLY A CA 1
ATOM 751 C C . GLY A 1 97 ? 3.915 -1.038 24.399 1.00 84.56 97 GLY A C 1
ATOM 752 O O . GLY A 1 97 ? 3.730 -0.248 25.319 1.00 84.56 97 GLY A O 1
ATOM 753 N N . LEU A 1 98 ? 2.908 -1.435 23.607 1.00 90.12 98 LEU A N 1
ATOM 754 C CA . LEU A 1 98 ? 1.507 -1.164 23.952 1.00 90.12 98 LEU A CA 1
ATOM 755 C C . LEU A 1 98 ? 0.979 -2.236 24.925 1.00 90.12 98 LEU A C 1
ATOM 757 O O . LEU A 1 98 ? 1.282 -3.420 24.725 1.00 90.12 98 LEU A O 1
ATOM 761 N N . PRO A 1 99 ? 0.154 -1.861 25.924 1.00 93.25 99 PRO A N 1
ATOM 762 C CA . PRO A 1 99 ? -0.453 -2.786 26.883 1.00 93.25 99 PRO A CA 1
ATOM 763 C C . PRO A 1 99 ? -1.632 -3.543 26.244 1.00 93.25 99 PRO A C 1
ATOM 765 O O . PRO A 1 99 ? -2.776 -3.448 26.679 1.00 93.25 99 PRO A O 1
ATOM 768 N N . LEU A 1 100 ? -1.362 -4.257 25.149 1.00 93.81 100 LEU A N 1
ATOM 769 C CA . LEU A 1 100 ? -2.340 -5.062 24.421 1.00 93.81 100 LEU A CA 1
ATOM 770 C C . LEU A 1 100 ? -2.138 -6.548 24.744 1.00 93.81 100 LEU A C 1
ATOM 772 O O . LEU A 1 100 ? -0.989 -7.003 24.749 1.00 93.81 100 LEU A O 1
ATOM 776 N N . PRO A 1 101 ? -3.221 -7.328 24.924 1.00 96.12 101 PRO A N 1
ATOM 777 C CA . PRO A 1 101 ? -3.124 -8.776 25.069 1.00 96.12 101 PRO A CA 1
ATOM 778 C C . PRO A 1 101 ? -2.369 -9.418 23.888 1.00 96.12 101 PRO A C 1
ATOM 780 O O . PRO A 1 101 ? -2.588 -9.006 22.741 1.00 96.12 101 PRO A O 1
ATOM 783 N N . PRO A 1 102 ? -1.534 -10.452 24.115 1.00 94.12 102 PRO A N 1
ATOM 784 C CA . PRO A 1 102 ? -0.733 -11.079 23.058 1.00 94.12 102 PRO A CA 1
ATOM 785 C C . PRO A 1 102 ? -1.560 -11.553 21.856 1.00 94.12 102 PRO A C 1
ATOM 787 O O . PRO A 1 102 ? -1.188 -11.304 20.709 1.00 94.12 102 PRO A O 1
ATOM 790 N N . GLY A 1 103 ? -2.732 -12.147 22.108 1.00 95.94 103 GLY A N 1
ATOM 791 C CA . GLY A 1 103 ? -3.639 -12.592 21.046 1.00 95.94 103 GLY A CA 1
ATOM 792 C C . GLY A 1 103 ? -4.133 -11.441 20.165 1.00 95.94 103 GLY A C 1
ATOM 793 O O . GLY A 1 103 ? -4.169 -11.565 18.941 1.00 95.94 103 GLY A O 1
ATOM 794 N N . LEU A 1 104 ? -4.432 -10.278 20.756 1.00 94.38 104 LEU A N 1
ATOM 795 C CA . LEU A 1 104 ? -4.844 -9.100 19.993 1.00 94.38 104 LEU A CA 1
ATOM 796 C C . LEU A 1 104 ? -3.691 -8.564 19.138 1.00 94.38 104 LEU A C 1
ATOM 798 O O . LEU A 1 104 ? -3.903 -8.259 17.964 1.00 94.38 104 LEU A O 1
ATOM 802 N N . LYS A 1 105 ? -2.466 -8.504 19.680 1.00 94.56 105 LYS A N 1
ATOM 803 C CA . LYS A 1 105 ? -1.280 -8.116 18.898 1.00 94.56 105 LYS A CA 1
ATOM 804 C C . LYS A 1 105 ? -1.098 -9.021 17.682 1.00 94.56 105 LYS A C 1
ATOM 806 O O . LYS A 1 105 ? -0.900 -8.526 16.575 1.00 94.56 105 LYS A O 1
ATOM 811 N N . GLN A 1 106 ? -1.227 -10.333 17.869 1.00 94.31 106 GLN A N 1
ATOM 812 C CA . GLN A 1 106 ? -1.088 -11.312 16.793 1.00 94.31 106 GLN A CA 1
ATOM 813 C C . GLN A 1 106 ? -2.160 -11.135 15.709 1.00 94.31 106 GLN A C 1
ATOM 815 O O . GLN A 1 106 ? -1.839 -11.124 14.519 1.00 94.31 106 GLN A O 1
ATOM 820 N N . VAL A 1 107 ? -3.422 -10.929 16.102 1.00 94.75 107 VAL A N 1
ATOM 821 C CA . VAL A 1 107 ? -4.529 -10.678 15.163 1.00 94.75 107 VAL A CA 1
ATOM 822 C C . VAL A 1 107 ? -4.298 -9.396 14.361 1.00 94.75 107 VAL A C 1
ATOM 824 O O . VAL A 1 107 ? -4.468 -9.395 13.137 1.00 94.75 107 VAL A O 1
ATOM 827 N N . LEU A 1 108 ? -3.884 -8.311 15.023 1.00 94.00 108 LEU A N 1
ATOM 828 C CA . LEU A 1 108 ? -3.595 -7.038 14.362 1.00 94.00 108 LEU A CA 1
ATOM 829 C C . LEU A 1 108 ? -2.399 -7.152 13.411 1.00 94.00 108 LEU A C 1
ATOM 831 O O . LEU A 1 108 ? -2.473 -6.651 12.291 1.00 94.00 108 LEU A O 1
ATOM 835 N N . HIS A 1 109 ? -1.340 -7.867 13.791 1.00 92.06 109 HIS A N 1
ATOM 836 C CA . HIS A 1 109 ? -0.204 -8.145 12.906 1.00 92.06 109 HIS A CA 1
ATOM 837 C C . HIS A 1 109 ? -0.610 -8.945 11.671 1.00 92.06 109 HIS A C 1
ATOM 839 O O . HIS A 1 109 ? -0.255 -8.587 10.546 1.00 92.06 109 HIS A O 1
ATOM 845 N N . HIS A 1 110 ? -1.410 -9.992 11.856 1.00 91.31 110 HIS A N 1
ATOM 846 C CA . HIS A 1 110 ? -1.854 -10.834 10.754 1.00 91.31 110 HIS A CA 1
ATOM 847 C C . HIS A 1 110 ? -2.717 -10.054 9.748 1.00 91.31 110 HIS A C 1
ATOM 849 O O . HIS A 1 110 ? -2.455 -10.075 8.543 1.00 91.31 110 HIS A O 1
ATOM 855 N N . LYS A 1 111 ? -3.719 -9.311 10.238 1.00 91.56 111 LYS A N 1
ATOM 856 C CA . LYS A 1 111 ? -4.679 -8.593 9.382 1.00 91.56 111 LYS A CA 1
ATOM 857 C C . LYS A 1 111 ? -4.141 -7.261 8.853 1.00 91.56 111 LYS A C 1
ATOM 859 O O . LYS A 1 111 ? -4.333 -6.923 7.686 1.00 91.56 111 LYS A O 1
ATOM 864 N N . LEU A 1 112 ? -3.466 -6.498 9.709 1.00 92.81 112 LEU A N 1
ATOM 865 C CA . LEU A 1 112 ? -3.119 -5.090 9.498 1.00 92.81 112 LEU A CA 1
ATOM 866 C C . LEU A 1 112 ? -1.623 -4.800 9.688 1.00 92.81 112 LEU A C 1
ATOM 868 O O . LEU A 1 112 ? -1.220 -3.640 9.641 1.00 92.81 112 LEU A O 1
ATOM 872 N N . GLY A 1 113 ? -0.767 -5.820 9.814 1.00 90.19 113 GLY A N 1
ATOM 873 C CA . GLY A 1 113 ? 0.684 -5.642 9.964 1.00 90.19 113 GLY A CA 1
ATOM 874 C C . GLY A 1 113 ? 1.324 -4.827 8.837 1.00 90.19 113 GLY A C 1
ATOM 875 O O . GLY A 1 113 ? 2.298 -4.111 9.055 1.00 90.19 113 GLY A O 1
ATOM 876 N N . TRP A 1 114 ? 0.736 -4.853 7.633 1.00 88.00 114 TRP A N 1
ATOM 877 C CA . TRP A 1 114 ? 1.162 -3.975 6.540 1.00 88.00 114 TRP A CA 1
ATOM 878 C C . TRP A 1 114 ? 0.938 -2.492 6.861 1.00 88.00 114 TRP A C 1
ATOM 880 O O . TRP A 1 114 ? 1.820 -1.688 6.581 1.00 88.00 114 TRP A O 1
ATOM 890 N N . VAL A 1 115 ? -0.181 -2.137 7.502 1.00 89.94 115 VAL A N 1
ATOM 891 C CA . VAL A 1 115 ? -0.494 -0.771 7.958 1.00 89.94 115 VAL A CA 1
ATOM 892 C C . VAL A 1 115 ? 0.481 -0.328 9.035 1.00 89.94 115 VAL A C 1
ATOM 894 O O . VAL A 1 115 ? 1.035 0.765 8.961 1.00 89.94 115 VAL A O 1
ATOM 897 N N . LEU A 1 116 ? 0.750 -1.223 9.983 1.00 89.06 116 LEU A N 1
ATOM 898 C CA . LEU A 1 116 ? 1.679 -1.013 11.095 1.00 89.06 116 LEU A CA 1
ATOM 899 C C . LEU A 1 116 ? 3.148 -0.930 10.648 1.00 89.06 116 LEU A C 1
ATOM 901 O O . LEU A 1 116 ? 3.996 -0.505 11.424 1.00 89.06 116 LEU A O 1
ATOM 905 N N . SER A 1 117 ? 3.441 -1.300 9.398 1.00 83.44 117 SER A N 1
ATOM 906 C CA . SER A 1 117 ? 4.764 -1.172 8.777 1.00 83.44 117 SER A CA 1
ATOM 907 C C . SER A 1 117 ? 4.860 0.008 7.802 1.00 83.44 117 SER A C 1
ATOM 909 O O . SER A 1 117 ? 5.956 0.355 7.359 1.00 83.44 117 SER A O 1
ATOM 911 N N . MET A 1 118 ? 3.741 0.643 7.425 1.00 77.69 118 MET A N 1
ATOM 912 C CA . MET A 1 118 ? 3.764 1.758 6.477 1.00 77.69 118 MET A CA 1
ATOM 913 C C . MET A 1 118 ? 4.424 2.979 7.117 1.00 77.69 118 MET A C 1
ATOM 915 O O . MET A 1 118 ? 3.882 3.596 8.028 1.00 77.69 118 MET A O 1
ATOM 919 N N . SER A 1 119 ? 5.593 3.374 6.623 1.00 70.75 119 SER A N 1
ATOM 920 C CA . SER A 1 119 ? 6.167 4.684 6.930 1.00 70.75 119 SER A CA 1
ATOM 921 C C . SER A 1 119 ? 5.803 5.656 5.813 1.00 70.75 119 SER A C 1
ATOM 923 O O . SER A 1 119 ? 6.390 5.602 4.733 1.00 70.75 119 SER A O 1
ATOM 925 N N . ARG A 1 120 ? 4.832 6.547 6.051 1.00 67.00 120 ARG A N 1
ATOM 926 C CA . ARG A 1 120 ? 4.623 7.729 5.202 1.00 67.00 120 ARG A CA 1
ATOM 927 C C . ARG A 1 120 ? 5.569 8.837 5.674 1.00 67.00 120 ARG A C 1
ATOM 929 O O . ARG A 1 120 ? 5.121 9.865 6.162 1.00 67.00 120 ARG A O 1
ATOM 936 N N . GLN A 1 121 ? 6.879 8.618 5.578 1.00 58.88 121 GLN A N 1
ATOM 937 C CA . GLN A 1 121 ? 7.795 9.755 5.643 1.00 58.88 121 GLN A CA 1
ATOM 938 C C . GLN A 1 121 ? 7.581 10.605 4.383 1.00 58.88 121 GLN A C 1
ATOM 940 O O . GLN A 1 121 ? 7.497 10.033 3.287 1.00 58.88 121 GLN A O 1
ATOM 945 N N . PRO A 1 122 ? 7.495 11.942 4.507 1.00 51.19 122 PRO A N 1
ATOM 946 C CA . PRO A 1 122 ? 7.687 12.822 3.367 1.00 51.19 122 PRO A CA 1
ATOM 947 C C . PRO A 1 122 ? 8.998 12.426 2.677 1.00 51.19 122 PRO A C 1
ATOM 949 O O . PRO A 1 122 ? 9.971 12.116 3.376 1.00 51.19 122 PRO A O 1
ATOM 952 N N . PRO A 1 123 ? 9.049 12.368 1.336 1.00 47.22 123 PRO A N 1
ATOM 953 C CA . PRO A 1 123 ? 10.316 12.144 0.663 1.00 47.22 123 PRO A CA 1
ATOM 954 C C . PRO A 1 123 ? 11.297 13.217 1.144 1.00 47.22 123 PRO A C 1
ATOM 956 O O . PRO A 1 123 ? 10.989 14.407 1.090 1.00 47.22 123 PRO A O 1
ATOM 959 N N . ALA A 1 124 ? 12.460 12.798 1.649 1.00 47.59 124 ALA A N 1
ATOM 960 C CA . ALA A 1 124 ? 13.563 13.727 1.854 1.00 47.59 124 ALA A CA 1
ATOM 961 C C . ALA A 1 124 ? 13.823 14.443 0.515 1.00 47.59 124 ALA A C 1
ATOM 963 O O . ALA A 1 124 ? 13.725 13.781 -0.530 1.00 47.59 124 ALA A O 1
ATOM 964 N N . PRO A 1 125 ? 14.119 15.756 0.515 1.00 41.28 125 PRO A N 1
ATOM 965 C CA . PRO A 1 125 ? 14.479 16.452 -0.709 1.00 41.28 125 PRO A CA 1
ATOM 966 C C . PRO A 1 125 ? 15.586 15.654 -1.393 1.00 41.28 125 PRO A C 1
ATOM 968 O O . PRO A 1 125 ? 16.593 15.292 -0.782 1.00 41.28 125 PRO A O 1
ATOM 971 N N . SER A 1 126 ? 15.334 15.275 -2.644 1.00 45.53 126 SER A N 1
ATOM 972 C CA . SER A 1 126 ? 16.327 14.564 -3.439 1.00 45.53 126 SER A CA 1
ATOM 973 C C . SER A 1 126 ? 17.556 15.470 -3.533 1.00 45.53 126 SER A C 1
ATOM 975 O O . SER A 1 126 ? 17.366 16.654 -3.823 1.00 45.53 126 SER A O 1
ATOM 977 N N . PRO A 1 127 ? 18.792 14.985 -3.307 1.00 39.28 127 PRO A N 1
ATOM 978 C CA . PRO A 1 127 ? 19.958 15.774 -3.675 1.00 39.28 127 PRO A CA 1
ATOM 979 C C . PRO A 1 127 ? 19.806 16.132 -5.155 1.00 39.28 127 PRO A C 1
ATOM 981 O O . PRO A 1 127 ? 19.478 15.259 -5.968 1.00 39.28 127 PRO A O 1
ATOM 984 N N . ALA A 1 128 ? 19.943 17.423 -5.469 1.00 40.25 128 ALA A N 1
ATOM 985 C CA . ALA A 1 128 ? 19.847 17.938 -6.825 1.00 40.25 128 ALA A CA 1
ATOM 986 C C . ALA A 1 128 ? 20.656 17.028 -7.755 1.00 40.25 128 ALA A C 1
ATOM 988 O O . ALA A 1 128 ? 21.827 16.736 -7.499 1.00 40.25 128 ALA A O 1
ATOM 989 N N . ALA A 1 129 ? 19.998 16.514 -8.790 1.00 43.06 129 ALA A N 1
ATOM 990 C CA . ALA A 1 129 ? 20.617 15.644 -9.769 1.00 43.06 129 ALA A CA 1
ATOM 991 C C . ALA A 1 129 ? 21.583 16.466 -10.639 1.00 43.06 129 ALA A C 1
ATOM 993 O O . ALA A 1 129 ? 21.280 16.769 -11.785 1.00 43.06 129 ALA A O 1
ATOM 994 N N . ASN A 1 130 ? 22.762 16.800 -10.110 1.00 36.28 130 ASN A N 1
ATOM 995 C CA . ASN A 1 130 ? 23.895 17.323 -10.878 1.00 36.28 130 ASN A CA 1
ATOM 996 C C . ASN A 1 130 ? 24.629 16.165 -11.579 1.00 36.28 130 ASN A C 1
ATOM 998 O O . ASN A 1 130 ? 25.837 15.993 -11.447 1.00 36.28 130 ASN A O 1
ATOM 1002 N N . GLY A 1 131 ? 23.874 15.316 -12.277 1.00 45.84 131 GLY A N 1
ATOM 1003 C CA . GLY A 1 131 ? 24.394 14.239 -13.115 1.00 45.84 131 GLY A CA 1
ATOM 1004 C C . GLY A 1 131 ? 24.081 14.526 -14.585 1.00 45.84 131 GLY A C 1
ATOM 1005 O O . GLY A 1 131 ? 23.039 15.120 -14.863 1.00 45.84 131 GLY A O 1
ATOM 1006 N N . PRO A 1 132 ? 24.950 14.124 -15.530 1.00 41.00 132 PRO A N 1
ATOM 1007 C CA . PRO A 1 132 ? 24.779 14.453 -16.939 1.00 41.00 132 PRO A CA 1
ATOM 1008 C C . PRO A 1 132 ? 23.460 13.883 -17.474 1.00 41.00 132 PRO A C 1
ATOM 1010 O O . PRO A 1 132 ? 23.071 12.762 -17.132 1.00 41.00 132 PRO A O 1
ATOM 1013 N N . GLU A 1 133 ? 22.780 14.679 -18.304 1.00 40.81 133 GLU A N 1
ATOM 1014 C CA . GLU A 1 133 ? 21.484 14.368 -18.911 1.00 40.81 133 GLU A CA 1
ATOM 1015 C C . GLU A 1 133 ? 21.409 12.912 -19.415 1.00 40.81 133 GLU A C 1
ATOM 1017 O O . GLU A 1 133 ? 22.297 12.450 -20.146 1.00 40.81 133 GLU A O 1
ATOM 1022 N N . PRO A 1 134 ? 20.336 12.162 -19.102 1.00 43.41 134 PRO A N 1
ATOM 1023 C CA . PRO A 1 134 ? 20.148 10.856 -19.699 1.00 43.41 134 PRO A CA 1
ATOM 1024 C C . PRO A 1 134 ? 19.858 11.035 -21.190 1.00 43.41 134 PRO A C 1
ATOM 1026 O O . PRO A 1 134 ? 18.820 11.569 -21.581 1.00 43.41 134 PRO A O 1
ATOM 1029 N N . ARG A 1 135 ? 20.771 10.536 -22.031 1.00 51.41 135 ARG A N 1
ATOM 1030 C CA . ARG A 1 135 ? 20.607 10.484 -23.489 1.00 51.41 135 ARG A CA 1
ATOM 1031 C C . ARG A 1 135 ? 19.195 10.031 -23.865 1.00 51.41 135 ARG A C 1
ATOM 1033 O O . ARG A 1 135 ? 18.736 8.969 -23.431 1.00 51.41 135 ARG A O 1
ATOM 1040 N N . ARG A 1 136 ? 18.536 10.820 -24.724 1.00 46.25 136 ARG A N 1
ATOM 1041 C CA . ARG A 1 136 ? 17.261 10.491 -25.378 1.00 46.25 136 ARG A CA 1
ATOM 1042 C C . ARG A 1 136 ? 17.312 9.045 -25.872 1.00 46.25 136 ARG A C 1
ATOM 1044 O O . ARG A 1 136 ? 18.057 8.710 -26.790 1.00 46.25 136 ARG A O 1
ATOM 1051 N N . CYS A 1 137 ? 16.518 8.179 -25.251 1.00 47.44 137 CYS A N 1
ATOM 1052 C CA . CYS A 1 137 ? 16.396 6.790 -25.664 1.00 47.44 137 CYS A CA 1
ATOM 1053 C C . CYS A 1 137 ? 15.688 6.775 -27.028 1.00 47.44 137 CYS A C 1
ATOM 1055 O O . CYS A 1 137 ? 14.464 6.919 -27.096 1.00 47.44 137 CYS A O 1
ATOM 1057 N N . GLN A 1 138 ? 16.459 6.690 -28.117 1.00 53.88 138 GLN A N 1
ATOM 1058 C CA . GLN A 1 138 ? 15.908 6.567 -29.461 1.00 53.88 138 GLN A CA 1
ATOM 1059 C C . GLN A 1 138 ? 15.079 5.283 -29.516 1.00 53.88 138 GLN A C 1
ATOM 1061 O O . GLN A 1 138 ? 15.583 4.184 -29.273 1.00 53.88 138 GLN A O 1
ATOM 1066 N N . ARG A 1 139 ? 13.779 5.424 -29.792 1.00 54.59 139 ARG A N 1
ATOM 1067 C CA . ARG A 1 139 ? 12.891 4.289 -30.046 1.00 54.59 139 ARG A CA 1
ATOM 1068 C C . ARG A 1 139 ? 13.446 3.532 -31.251 1.00 54.59 139 ARG A C 1
ATOM 1070 O O . ARG A 1 139 ? 13.291 3.990 -32.380 1.00 54.59 139 ARG A O 1
ATOM 1077 N N . LYS A 1 140 ? 14.070 2.375 -31.026 1.00 55.38 140 LYS A N 1
ATOM 1078 C CA . LYS A 1 140 ? 14.350 1.434 -32.111 1.00 55.38 140 LYS A CA 1
ATOM 1079 C C . LYS A 1 140 ? 12.997 0.963 -32.646 1.00 55.38 140 LYS A C 1
ATOM 1081 O O . LYS A 1 140 ? 12.273 0.252 -31.953 1.00 55.38 140 LYS A O 1
ATOM 1086 N N . ARG A 1 141 ? 12.619 1.423 -33.846 1.00 52.81 141 ARG A N 1
ATOM 1087 C CA . ARG A 1 141 ? 11.522 0.821 -34.615 1.00 52.81 141 ARG A CA 1
ATOM 1088 C C . ARG A 1 141 ? 11.921 -0.632 -34.853 1.00 52.81 141 ARG A C 1
ATOM 1090 O O . ARG A 1 141 ? 12.888 -0.881 -35.567 1.00 52.81 141 ARG A O 1
ATOM 1097 N N . CYS A 1 142 ? 11.200 -1.576 -34.259 1.00 56.19 142 CYS A N 1
ATOM 1098 C CA . CYS A 1 142 ? 11.278 -2.958 -34.707 1.00 56.19 142 CYS A CA 1
ATOM 1099 C C . CYS A 1 142 ? 10.790 -2.978 -36.161 1.00 56.19 142 CYS A C 1
ATOM 1101 O O . CYS A 1 142 ? 9.615 -2.710 -36.417 1.00 56.19 142 CYS A O 1
ATOM 1103 N N . ARG A 1 143 ? 11.694 -3.231 -37.114 1.00 56.28 143 ARG A N 1
ATOM 1104 C CA . ARG A 1 143 ? 11.285 -3.656 -38.454 1.00 56.28 143 ARG A CA 1
ATOM 1105 C C . ARG A 1 143 ? 10.620 -5.018 -38.283 1.00 56.28 143 ARG A C 1
ATOM 1107 O O . ARG A 1 143 ? 11.235 -5.924 -37.729 1.00 56.28 143 ARG A O 1
ATOM 1114 N N . ARG A 1 144 ? 9.359 -5.122 -38.699 1.00 50.47 144 ARG A N 1
ATOM 1115 C CA . ARG A 1 144 ? 8.740 -6.420 -38.966 1.00 50.47 144 ARG A CA 1
ATOM 1116 C C . ARG A 1 144 ? 9.477 -6.994 -40.179 1.00 50.47 144 ARG A C 1
ATOM 1118 O O . ARG A 1 144 ? 9.553 -6.301 -41.193 1.00 50.47 144 ARG A O 1
ATOM 1125 N N . THR A 1 145 ? 10.112 -8.147 -39.999 1.00 55.56 145 THR A N 1
ATOM 1126 C CA . THR A 1 145 ? 10.556 -9.023 -41.092 1.00 55.56 145 THR A CA 1
ATOM 1127 C C . THR A 1 145 ? 9.346 -9.676 -41.722 1.00 55.56 145 THR A C 1
ATOM 1129 O O . THR A 1 145 ? 8.449 -10.050 -40.927 1.00 55.56 145 THR A O 1
#

Organism: Bison bison bison (NCBI:txid43346)

pLDDT: mean 83.04, std 16.87, range [36.28, 96.12]